Protein AF-A0A850Q4L4-F1 (afdb_monomer)

Organism: NCBI:txid2729614

Radius of gyration: 13.2 Å; Cα contacts (8 Å, |Δi|>4): 120; chains: 1; bounding box: 25×36×35 Å

Secondary structure (DSSP, 8-state):
-EEE---SSHHHHHHHHHHHHHHHHTT--SEEEPPSS-S-HHHHHHHHHHHHHHHHTTT---EEE---HHHHHHHHHTT-TTTSPP---S----

Mean predicted aligned error: 6.73 Å

Foldseek 3Di:
DEAEDADQEPVRVVVSLVVLLVCLVVVNAQEYEYHENYPDLVVRLVSLVVSQVSNVVVVHGHAYAYQYVVNCVVCVVVVNNVSHDDNPDDDPDD

Nearest PDB structures (foldseek):
  1nu5-assembly1_A  TM=6.384E-01  e=1.041E-01  Pseudomonas sp. P51
  1ktb-assembly1_A  TM=5.201E-01  e=1.187E-01  Gallus gallus
  1uf3-assembly1_C  TM=4.600E-01  e=2.736E+00  Thermus thermophilus
  7ji4-assembly1_A  TM=3.574E-01  e=3.793E+00  Staphylococcus aureus subsp. aureus MRSA252

Sequence (94 aa):
MTLSLHCEGFQDIVPEAQTLSASLKSGTVDSVELPTGFPSPIGLLQFALSIRASAEAQGRAVTITCPDPEVHKVAQECGLSGVLAPLTGGDHVQ

Structure (mmCIF, N/CA/C/O backbone):
data_AF-A0A850Q4L4-F1
#
_entry.id   AF-A0A850Q4L4-F1
#
loop_
_atom_site.group_PDB
_atom_site.id
_atom_site.type_symbol
_atom_site.label_atom_id
_atom_site.label_alt_id
_atom_site.label_comp_id
_atom_site.label_asym_id
_atom_site.label_entity_id
_atom_site.label_seq_id
_atom_site.pdbx_PDB_ins_code
_atom_site.Cartn_x
_atom_site.Cartn_y
_atom_site.Cartn_z
_atom_site.occupancy
_atom_site.B_iso_or_equiv
_atom_site.auth_seq_id
_atom_site.auth_comp_id
_atom_site.auth_asym_id
_atom_site.auth_atom_id
_atom_site.pdbx_PDB_model_num
ATOM 1 N N . MET A 1 1 ? -15.563 4.370 0.354 1.00 80.12 1 MET A N 1
ATOM 2 C CA . MET A 1 1 ? -15.014 5.454 -0.502 1.00 80.12 1 MET A CA 1
ATOM 3 C C . MET A 1 1 ? -13.651 5.034 -1.038 1.00 80.12 1 MET A C 1
ATOM 5 O O . MET A 1 1 ? -12.913 4.389 -0.292 1.00 80.12 1 MET A O 1
ATOM 9 N N . THR A 1 2 ? -13.326 5.392 -2.285 1.00 80.06 2 THR A N 1
ATOM 10 C CA . THR A 1 2 ? -12.008 5.133 -2.899 1.00 80.06 2 THR A CA 1
ATOM 11 C C 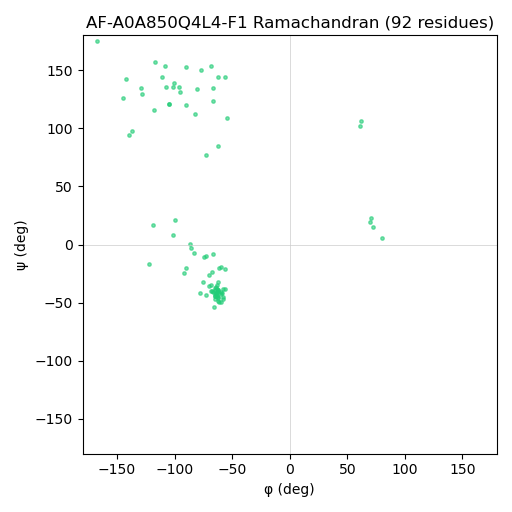. THR A 1 2 ? -11.219 6.432 -3.011 1.00 80.06 2 THR A C 1
ATOM 13 O O . THR A 1 2 ? -11.790 7.452 -3.394 1.00 80.06 2 THR A O 1
ATOM 16 N N . LEU A 1 3 ? -9.934 6.395 -2.660 1.00 82.06 3 LEU A N 1
ATOM 17 C CA . LEU A 1 3 ? -9.012 7.522 -2.790 1.00 82.06 3 LEU A CA 1
ATOM 18 C C . LEU A 1 3 ? -7.882 7.137 -3.750 1.00 82.06 3 LEU A C 1
ATOM 20 O O . LEU A 1 3 ? -7.125 6.215 -3.451 1.00 82.06 3 LEU A O 1
ATOM 24 N N . SER A 1 4 ? -7.792 7.828 -4.885 1.00 83.12 4 SER A N 1
ATOM 25 C CA . SER A 1 4 ? -6.726 7.634 -5.873 1.00 83.12 4 SER A CA 1
ATOM 26 C C . SER A 1 4 ? -5.612 8.647 -5.655 1.00 83.12 4 SER A C 1
ATOM 28 O O . SER A 1 4 ? -5.877 9.826 -5.421 1.00 83.12 4 SER A O 1
ATOM 30 N N . LEU A 1 5 ? -4.376 8.161 -5.705 1.00 79.81 5 LEU A N 1
ATOM 31 C CA . LEU A 1 5 ? -3.166 8.956 -5.545 1.00 79.81 5 LEU A CA 1
ATOM 32 C C . LEU A 1 5 ? -2.557 9.237 -6.919 1.00 79.81 5 LEU A C 1
ATOM 34 O O . LEU A 1 5 ? -2.455 8.329 -7.745 1.00 79.81 5 LEU A O 1
ATOM 38 N N . HIS A 1 6 ? -2.132 10.476 -7.158 1.00 75.12 6 HIS A N 1
ATOM 39 C CA . HIS A 1 6 ? -1.663 10.926 -8.478 1.00 75.12 6 HIS A CA 1
ATOM 40 C C . HIS A 1 6 ? -0.202 11.404 -8.483 1.00 75.12 6 HIS A C 1
ATOM 42 O O . HIS A 1 6 ? 0.238 12.065 -9.419 1.00 75.12 6 HIS A O 1
ATOM 48 N N . CYS A 1 7 ? 0.567 11.051 -7.455 1.00 69.88 7 CYS A N 1
ATOM 49 C CA . CYS A 1 7 ? 1.935 11.520 -7.270 1.00 69.88 7 CYS A CA 1
ATOM 50 C C . CYS A 1 7 ? 2.882 10.987 -8.358 1.00 69.88 7 CYS A C 1
ATOM 52 O O . CYS A 1 7 ? 3.083 9.777 -8.466 1.00 69.88 7 CYS A O 1
ATOM 54 N N . GLU A 1 8 ? 3.564 11.883 -9.072 1.00 64.38 8 GLU A N 1
ATOM 55 C CA . GLU A 1 8 ? 4.624 11.522 -10.031 1.00 64.38 8 GLU A CA 1
ATOM 56 C C . GLU A 1 8 ? 5.995 11.311 -9.347 1.00 64.38 8 GLU A C 1
ATOM 58 O O . GLU A 1 8 ? 6.950 10.832 -9.959 1.00 64.38 8 GLU A O 1
ATOM 63 N N . GLY A 1 9 ? 6.110 11.621 -8.049 1.00 64.12 9 GLY A N 1
ATOM 64 C CA . GLY A 1 9 ? 7.335 11.429 -7.274 1.00 64.12 9 GLY A CA 1
ATOM 65 C C . GLY A 1 9 ? 7.159 11.563 -5.758 1.00 64.12 9 GLY A C 1
ATOM 66 O O . GLY A 1 9 ? 6.095 11.912 -5.249 1.00 64.12 9 GLY A O 1
ATOM 67 N N . PHE A 1 10 ? 8.237 11.292 -5.011 1.00 61.81 10 PHE A N 1
ATOM 68 C CA . PHE A 1 10 ? 8.256 11.326 -3.536 1.00 61.81 10 PHE A CA 1
ATOM 69 C C . PHE A 1 10 ? 7.947 12.705 -2.925 1.00 61.81 10 PHE A C 1
ATOM 71 O O . PHE A 1 10 ? 7.600 12.787 -1.752 1.00 61.81 10 PHE A O 1
ATOM 78 N N . GLN A 1 11 ? 8.095 13.791 -3.680 1.00 66.38 11 GLN A N 1
ATOM 79 C CA . GLN A 1 11 ? 7.801 15.143 -3.192 1.00 66.38 11 GLN A CA 1
ATOM 80 C C . GLN A 1 11 ? 6.288 15.416 -3.110 1.00 66.38 11 GLN A C 1
ATOM 82 O O . GLN A 1 11 ? 5.838 16.084 -2.181 1.00 66.38 11 GLN A O 1
ATOM 87 N N . ASP A 1 12 ? 5.507 14.814 -4.008 1.00 69.56 12 ASP A N 1
ATOM 88 C CA . ASP A 1 12 ? 4.049 14.962 -4.077 1.00 69.56 12 ASP A CA 1
ATOM 89 C C . ASP A 1 12 ? 3.317 13.914 -3.221 1.00 69.56 12 ASP A C 1
ATOM 91 O O . ASP A 1 12 ? 2.190 14.130 -2.779 1.00 69.56 12 ASP A O 1
ATOM 95 N N . ILE A 1 13 ? 3.992 12.808 -2.879 1.00 69.75 13 ILE A N 1
ATOM 96 C CA . ILE A 1 13 ? 3.393 11.739 -2.066 1.00 69.75 13 ILE A CA 1
ATOM 97 C C . ILE A 1 13 ? 3.156 12.144 -0.612 1.00 69.75 13 ILE A C 1
ATOM 99 O O . ILE A 1 13 ? 2.266 11.603 0.033 1.00 69.75 13 ILE A O 1
ATOM 103 N N . VAL A 1 14 ? 3.917 13.099 -0.071 1.00 73.44 14 VAL A N 1
ATOM 104 C CA . VAL A 1 14 ? 3.796 13.520 1.335 1.00 73.44 14 VAL A CA 1
ATOM 105 C C . VAL A 1 14 ? 2.444 14.187 1.637 1.00 73.44 14 VAL A C 1
ATOM 107 O O . VAL A 1 14 ? 1.768 13.726 2.563 1.00 73.44 14 VAL A O 1
ATOM 110 N N . PRO A 1 15 ? 2.003 15.235 0.913 1.00 77.19 15 PRO A N 1
ATOM 111 C CA . PRO A 1 15 ? 0.699 15.854 1.169 1.00 77.19 15 PRO A CA 1
ATOM 112 C C . PRO A 1 15 ? -0.477 14.906 0.883 1.00 77.19 15 PRO A C 1
ATOM 114 O O . PRO A 1 15 ? -1.455 14.885 1.641 1.00 77.19 15 PRO A O 1
ATOM 117 N N . GLU A 1 16 ? -0.380 14.072 -0.155 1.00 79.75 16 GLU A N 1
ATOM 118 C CA . GLU A 1 16 ? -1.409 13.070 -0.452 1.00 79.75 16 GLU A CA 1
ATOM 119 C C . GLU A 1 16 ? -1.461 11.977 0.630 1.00 79.75 16 GLU A C 1
ATOM 121 O O . GLU A 1 16 ? -2.542 11.624 1.106 1.00 79.75 16 GLU A O 1
ATOM 126 N N . ALA A 1 17 ? -0.311 11.526 1.141 1.00 76.62 17 ALA A N 1
ATOM 127 C CA . ALA A 1 17 ? -0.231 10.594 2.264 1.00 76.62 17 ALA A CA 1
ATOM 128 C C . ALA A 1 17 ? -0.800 11.177 3.564 1.00 76.62 17 ALA A C 1
ATOM 130 O O . ALA A 1 17 ? -1.435 10.452 4.335 1.00 76.62 17 ALA A O 1
ATOM 131 N N . GLN A 1 18 ? -0.611 12.474 3.824 1.00 78.88 18 GLN A N 1
ATOM 132 C CA . GLN A 1 18 ? -1.221 13.150 4.974 1.00 78.88 18 GLN A CA 1
ATOM 133 C C . GLN A 1 18 ? -2.749 13.189 4.857 1.00 78.88 18 GLN A C 1
ATOM 135 O O . GLN A 1 18 ? -3.449 12.860 5.820 1.00 78.88 18 GLN A O 1
ATOM 140 N N . THR A 1 19 ? -3.264 13.518 3.671 1.00 83.69 19 THR A N 1
ATOM 141 C CA . THR A 1 19 ? -4.706 13.534 3.375 1.00 83.69 19 THR A CA 1
ATOM 142 C C . THR A 1 19 ? -5.315 12.140 3.505 1.00 83.69 19 THR A C 1
ATOM 144 O O . THR A 1 19 ? -6.363 11.957 4.136 1.00 83.69 19 THR A O 1
ATOM 147 N N . LEU A 1 20 ? -4.622 11.128 2.983 1.00 83.12 20 LEU A N 1
ATOM 148 C CA . LEU A 1 20 ? -5.015 9.736 3.120 1.00 83.12 20 LEU A CA 1
ATOM 149 C C . LEU A 1 20 ? -5.014 9.299 4.588 1.00 83.12 20 LEU A C 1
ATOM 151 O O . LEU A 1 20 ? -5.984 8.711 5.052 1.00 83.12 20 LEU A O 1
ATOM 155 N N . SER A 1 21 ? -3.967 9.631 5.342 1.00 81.44 21 SER A N 1
ATOM 156 C CA . SER A 1 21 ? -3.859 9.298 6.767 1.00 81.44 21 SER A CA 1
ATOM 157 C C . SER A 1 21 ? -4.997 9.907 7.588 1.00 81.44 21 SER A C 1
ATOM 159 O O . SER A 1 21 ? -5.552 9.243 8.465 1.00 81.44 21 SER A O 1
ATOM 161 N N . ALA A 1 22 ? -5.374 11.156 7.305 1.00 84.06 22 ALA A N 1
ATOM 162 C CA . ALA A 1 22 ? -6.520 11.801 7.941 1.00 84.06 22 ALA A CA 1
ATOM 163 C C . ALA A 1 22 ? -7.839 11.097 7.579 1.00 84.06 22 ALA A C 1
ATOM 165 O O . ALA A 1 22 ? -8.664 10.836 8.454 1.00 84.06 22 ALA A O 1
ATOM 166 N N . SER A 1 23 ? -8.007 10.719 6.312 1.00 84.69 23 SER A N 1
ATOM 167 C CA . SER A 1 23 ? -9.215 10.042 5.823 1.00 84.69 23 SER A CA 1
ATOM 168 C C . SER A 1 23 ? -9.342 8.602 6.350 1.00 84.69 23 SER A C 1
ATOM 170 O O . SER A 1 23 ? -10.432 8.159 6.712 1.00 84.69 23 SER A O 1
ATOM 172 N N . LEU A 1 24 ? -8.218 7.890 6.494 1.00 83.50 24 LEU A N 1
ATOM 173 C CA . LEU A 1 24 ? -8.142 6.583 7.153 1.00 83.50 24 LEU A CA 1
ATOM 174 C C . LEU A 1 24 ? -8.554 6.678 8.623 1.00 83.50 24 LEU A C 1
ATOM 176 O O . LEU A 1 24 ? -9.351 5.859 9.074 1.00 83.50 24 LEU A O 1
ATOM 180 N N . LYS A 1 25 ? -8.053 7.689 9.349 1.00 82.69 25 LYS A N 1
ATOM 181 C CA . LYS A 1 25 ? -8.439 7.969 10.746 1.00 82.69 25 LYS A CA 1
ATOM 182 C C . LYS A 1 25 ? -9.911 8.345 10.891 1.00 82.69 25 LYS A C 1
ATOM 184 O O . LYS A 1 25 ? -10.535 8.006 11.888 1.00 82.69 25 LYS A O 1
ATOM 189 N N . SER A 1 26 ? -10.470 9.044 9.905 1.00 83.56 26 SER A N 1
ATOM 190 C CA . SER A 1 26 ? -11.886 9.419 9.898 1.00 83.56 26 SER A CA 1
ATOM 191 C C . SER A 1 26 ? -12.820 8.241 9.619 1.00 83.56 26 SER A C 1
ATOM 193 O O . SER A 1 26 ? -14.035 8.404 9.724 1.00 83.56 26 SER A O 1
ATOM 195 N N . GLY A 1 27 ? -12.302 7.075 9.227 1.00 79.31 27 GLY A N 1
ATOM 196 C CA . GLY A 1 27 ? -13.152 5.930 8.927 1.00 79.31 27 GLY A CA 1
ATOM 197 C C . GLY A 1 27 ? -13.803 5.964 7.540 1.00 79.31 27 GLY A C 1
ATOM 198 O O . GLY A 1 27 ? -14.642 5.118 7.257 1.00 79.31 27 GLY A O 1
ATOM 199 N N . THR A 1 28 ? -13.476 6.937 6.684 1.00 82.12 28 THR A N 1
ATOM 200 C CA . THR A 1 28 ? -14.232 7.197 5.445 1.00 82.12 28 THR A CA 1
ATOM 201 C C . THR A 1 28 ? -13.692 6.445 4.237 1.00 82.12 28 THR A C 1
ATOM 203 O O . THR A 1 28 ? -14.435 6.200 3.291 1.00 82.12 28 THR A O 1
ATOM 206 N N . VAL A 1 29 ? -12.411 6.073 4.264 1.00 84.56 29 VAL A N 1
ATOM 207 C CA . VAL A 1 29 ? -11.728 5.368 3.172 1.00 84.56 29 VAL A CA 1
ATOM 208 C C . VAL A 1 29 ? -11.743 3.866 3.426 1.00 84.56 29 VAL A C 1
ATOM 210 O O . VAL A 1 29 ? -11.392 3.415 4.519 1.00 84.56 29 VAL A O 1
ATOM 213 N N . ASP A 1 30 ? -12.134 3.114 2.398 1.00 86.56 30 ASP A N 1
ATOM 214 C CA . ASP A 1 30 ? -12.192 1.644 2.385 1.00 86.56 30 ASP A CA 1
ATOM 215 C C . ASP A 1 30 ? -11.325 1.060 1.260 1.00 86.56 30 ASP A C 1
ATOM 217 O O . ASP A 1 30 ? -10.976 -0.121 1.281 1.00 86.56 30 ASP A O 1
ATOM 221 N N . SER A 1 31 ? -10.946 1.894 0.284 1.00 88.25 31 SER A N 1
ATOM 222 C CA . SER A 1 31 ? -10.042 1.524 -0.796 1.00 88.25 31 SER A CA 1
ATOM 223 C C . SER A 1 31 ? -9.096 2.666 -1.171 1.00 88.25 31 SER A C 1
ATOM 225 O O . SER A 1 31 ? -9.483 3.835 -1.153 1.00 88.25 31 SER A O 1
ATOM 227 N N . VAL A 1 32 ? -7.852 2.319 -1.495 1.00 89.25 32 VAL A N 1
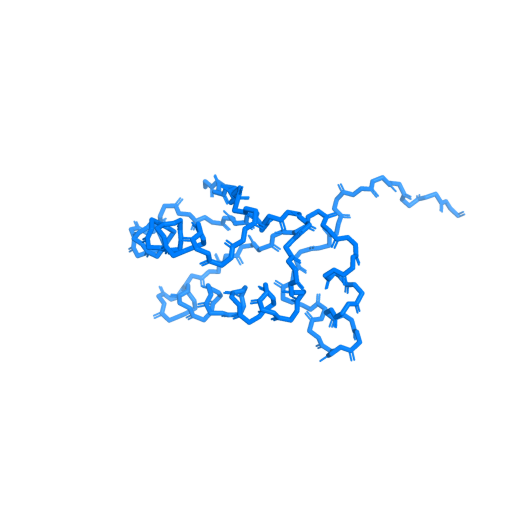ATOM 228 C CA . VAL A 1 32 ? -6.800 3.248 -1.918 1.00 89.25 32 VAL A CA 1
ATOM 229 C C . VAL A 1 32 ? -6.191 2.746 -3.212 1.00 89.25 32 VAL A C 1
ATOM 231 O O . VAL A 1 32 ? -5.771 1.596 -3.279 1.00 89.25 32 VAL A O 1
ATOM 234 N N . GLU A 1 33 ? -6.100 3.612 -4.208 1.00 90.06 33 GLU A N 1
ATOM 235 C CA . GLU A 1 33 ? -5.419 3.325 -5.464 1.00 90.06 33 GLU A CA 1
ATOM 236 C C . GLU A 1 33 ? -4.071 4.053 -5.494 1.00 90.06 33 GLU A C 1
ATOM 238 O O . GLU A 1 33 ? -4.003 5.273 -5.344 1.00 90.06 33 GLU A O 1
ATOM 243 N N . LEU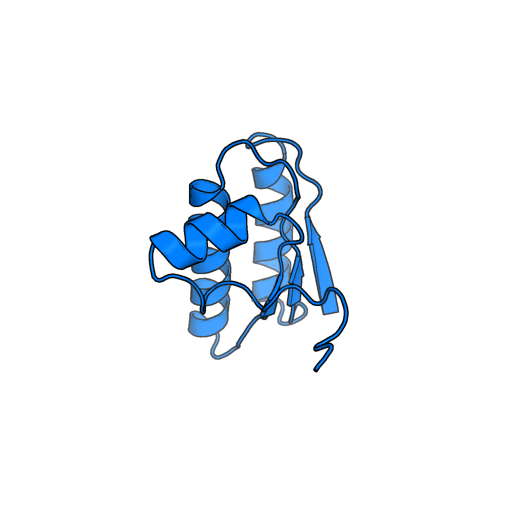 A 1 34 ? -2.989 3.285 -5.627 1.00 88.50 34 LEU A N 1
ATOM 244 C CA . LEU A 1 34 ? -1.618 3.786 -5.701 1.00 88.50 34 LEU A CA 1
ATOM 245 C C . LEU A 1 34 ? -1.312 4.356 -7.096 1.00 88.50 34 LEU A C 1
ATOM 247 O O . LEU A 1 34 ? -1.836 3.831 -8.084 1.00 88.50 34 LEU A O 1
ATOM 251 N N . PRO A 1 35 ? -0.420 5.360 -7.194 1.00 85.19 35 PRO A N 1
ATOM 252 C CA . PRO A 1 35 ? -0.072 5.962 -8.474 1.00 85.19 35 PRO A CA 1
ATOM 253 C C . PRO A 1 35 ? 0.705 4.976 -9.357 1.00 85.19 35 PRO A C 1
ATOM 255 O O . PRO A 1 35 ? 1.407 4.088 -8.869 1.00 85.19 35 PRO A O 1
ATOM 258 N N . THR A 1 36 ? 0.605 5.163 -10.671 1.00 82.25 36 THR A N 1
ATOM 259 C CA . THR A 1 36 ? 1.402 4.443 -11.678 1.00 82.25 36 THR A CA 1
ATOM 260 C C . THR A 1 36 ? 2.700 5.176 -11.989 1.00 82.25 36 THR A C 1
ATOM 262 O O . THR A 1 36 ? 2.733 6.402 -11.919 1.00 82.25 36 THR A O 1
ATOM 265 N N . GLY A 1 37 ? 3.748 4.458 -12.406 1.00 74.62 37 GLY A N 1
ATOM 266 C CA . GLY A 1 37 ? 4.994 5.091 -12.862 1.00 74.62 37 GLY A CA 1
ATOM 267 C C . GLY A 1 37 ? 5.835 5.721 -11.747 1.00 74.62 37 GLY A C 1
ATOM 268 O O . GLY A 1 37 ? 6.748 6.499 -12.022 1.00 74.62 37 GLY A O 1
ATOM 269 N N . PHE A 1 38 ? 5.550 5.387 -10.487 1.00 78.56 38 PHE A N 1
ATOM 270 C CA . PHE A 1 38 ? 6.359 5.833 -9.361 1.00 78.56 38 PHE A CA 1
ATOM 271 C C . PHE A 1 38 ? 7.756 5.191 -9.433 1.00 78.56 38 PHE A C 1
ATOM 273 O O . PHE A 1 38 ? 7.861 3.977 -9.609 1.00 78.56 38 PHE A O 1
ATOM 280 N N . PRO A 1 39 ? 8.845 5.951 -9.221 1.00 79.06 39 PRO A N 1
ATOM 281 C CA . PRO A 1 39 ? 10.210 5.489 -9.497 1.00 79.06 39 PRO A CA 1
ATOM 282 C C . PRO A 1 39 ? 10.704 4.341 -8.599 1.00 79.06 39 PRO A C 1
ATOM 284 O O . PRO A 1 39 ? 11.793 3.817 -8.816 1.00 79.06 39 PRO A O 1
ATOM 287 N N . SER A 1 40 ? 9.952 3.970 -7.558 1.00 85.19 40 SER A N 1
ATOM 288 C CA . SER A 1 40 ? 10.306 2.886 -6.639 1.00 85.19 40 SER A CA 1
ATOM 289 C C . SER A 1 40 ? 9.093 2.008 -6.304 1.00 85.19 40 SER A C 1
ATOM 291 O O . SER A 1 40 ? 8.338 2.330 -5.379 1.00 85.19 40 SER A O 1
ATOM 293 N N . PRO A 1 41 ? 8.930 0.861 -6.989 1.00 87.12 41 PRO A N 1
ATOM 294 C CA . PRO A 1 41 ? 7.882 -0.113 -6.683 1.00 87.12 41 PRO A CA 1
ATOM 295 C C . PRO A 1 41 ? 7.918 -0.597 -5.228 1.00 87.12 41 PRO A C 1
ATOM 297 O O . PRO A 1 41 ? 6.885 -0.733 -4.577 1.00 87.12 41 PRO A O 1
ATOM 300 N N . ILE A 1 42 ? 9.122 -0.788 -4.676 1.00 87.75 42 ILE A N 1
ATOM 301 C CA . ILE A 1 42 ? 9.319 -1.170 -3.270 1.00 87.75 42 ILE A CA 1
ATOM 302 C C . ILE A 1 42 ? 8.810 -0.071 -2.331 1.00 87.75 42 ILE A C 1
ATOM 304 O O . ILE A 1 42 ? 8.151 -0.375 -1.337 1.00 87.75 42 ILE A O 1
ATOM 308 N N . GLY A 1 43 ? 9.076 1.200 -2.648 1.00 86.00 43 GLY A N 1
ATOM 309 C CA . GLY A 1 43 ? 8.565 2.333 -1.876 1.00 86.00 43 GLY A CA 1
ATOM 310 C C . GLY A 1 43 ? 7.035 2.362 -1.839 1.00 86.00 43 GLY A C 1
ATOM 311 O O . GLY A 1 43 ? 6.453 2.532 -0.767 1.00 86.00 43 GLY A O 1
ATOM 312 N N . LEU A 1 44 ? 6.379 2.104 -2.976 1.00 88.12 44 LEU A N 1
ATOM 313 C CA . LEU A 1 44 ? 4.919 1.978 -3.036 1.00 88.12 44 LEU A CA 1
ATOM 314 C C . LEU A 1 44 ? 4.394 0.805 -2.203 1.00 88.12 44 LEU A C 1
ATOM 316 O O . LEU A 1 44 ? 3.397 0.955 -1.500 1.00 88.12 44 LEU A O 1
ATOM 320 N N . LEU A 1 45 ? 5.071 -0.345 -2.218 1.00 89.25 45 LEU A N 1
ATOM 321 C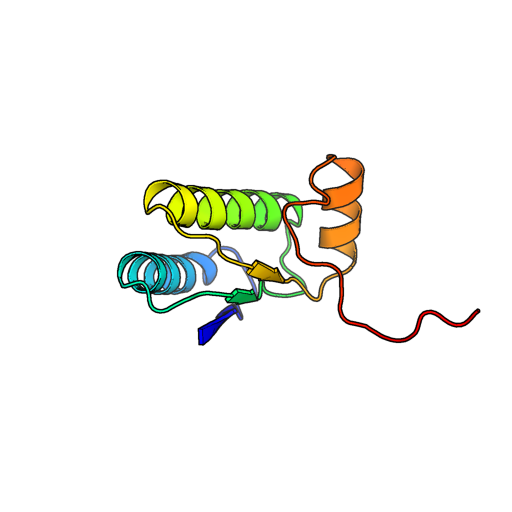 CA . LEU A 1 45 ? 4.679 -1.503 -1.406 1.00 89.25 45 LEU A CA 1
ATOM 322 C C . LEU A 1 45 ? 4.833 -1.244 0.096 1.00 89.25 45 LEU A C 1
ATOM 324 O O . LEU A 1 45 ? 3.952 -1.602 0.878 1.00 89.25 45 LEU A O 1
ATOM 328 N N . GLN A 1 46 ? 5.914 -0.586 0.516 1.00 89.06 46 GLN A N 1
ATOM 329 C CA . GLN A 1 46 ? 6.096 -0.166 1.910 1.00 89.06 46 GLN A CA 1
ATOM 330 C C . GLN A 1 46 ? 5.015 0.826 2.348 1.00 89.06 46 GLN A C 1
ATOM 332 O O . GLN A 1 46 ? 4.490 0.742 3.464 1.00 89.06 46 GLN A O 1
ATOM 337 N N . PHE A 1 47 ? 4.644 1.744 1.458 1.00 86.94 47 PHE A N 1
ATOM 338 C CA . PHE A 1 47 ? 3.557 2.678 1.698 1.00 86.94 47 PHE A CA 1
ATOM 339 C C . PHE A 1 47 ? 2.205 1.955 1.820 1.00 86.94 47 PHE A C 1
ATOM 341 O O . PHE A 1 47 ? 1.465 2.189 2.777 1.00 86.94 47 PHE A O 1
ATOM 348 N N . ALA A 1 48 ? 1.930 0.992 0.937 1.00 89.88 48 ALA A N 1
ATOM 349 C CA . ALA A 1 48 ? 0.741 0.145 0.990 1.00 89.88 48 ALA A CA 1
ATOM 350 C C . ALA A 1 48 ? 0.633 -0.630 2.314 1.00 89.88 48 ALA A C 1
ATOM 352 O O . ALA A 1 48 ? -0.408 -0.624 2.974 1.00 89.88 48 ALA A O 1
ATOM 353 N N . LEU A 1 49 ? 1.732 -1.245 2.754 1.00 90.31 49 LEU A N 1
ATOM 354 C CA . LEU A 1 49 ? 1.806 -1.919 4.052 1.00 90.31 49 LEU A CA 1
ATOM 355 C C . LEU A 1 49 ? 1.499 -0.961 5.210 1.00 90.31 49 LEU A C 1
ATOM 357 O O . LEU A 1 49 ? 0.750 -1.315 6.119 1.00 90.31 49 LEU A O 1
ATOM 361 N N . SER A 1 50 ? 2.021 0.265 5.155 1.00 89.31 50 SER A N 1
ATOM 362 C CA . SER A 1 50 ? 1.794 1.286 6.187 1.00 89.31 50 SER A CA 1
ATOM 363 C C . SER A 1 50 ? 0.325 1.714 6.270 1.00 89.31 50 SER A C 1
ATOM 365 O O . SER A 1 50 ? -0.216 1.881 7.368 1.00 89.31 50 SER A O 1
ATOM 367 N N . ILE A 1 51 ? -0.348 1.842 5.122 1.00 88.19 51 ILE A N 1
ATOM 368 C CA . ILE A 1 51 ? -1.786 2.128 5.040 1.00 88.19 51 ILE A CA 1
ATOM 369 C C . ILE A 1 51 ? -2.597 0.996 5.677 1.00 88.19 51 ILE A C 1
ATOM 371 O O . ILE A 1 51 ? -3.459 1.256 6.520 1.00 88.19 51 ILE A O 1
ATOM 375 N N . ARG A 1 52 ? -2.297 -0.259 5.319 1.00 89.56 52 ARG A N 1
ATOM 376 C CA . ARG A 1 52 ? -2.979 -1.430 5.883 1.00 89.56 52 ARG A CA 1
ATOM 377 C C . ARG A 1 52 ? -2.788 -1.537 7.387 1.00 89.56 52 ARG A C 1
ATOM 379 O O . ARG A 1 52 ? -3.781 -1.631 8.098 1.00 89.56 52 ARG A O 1
ATOM 386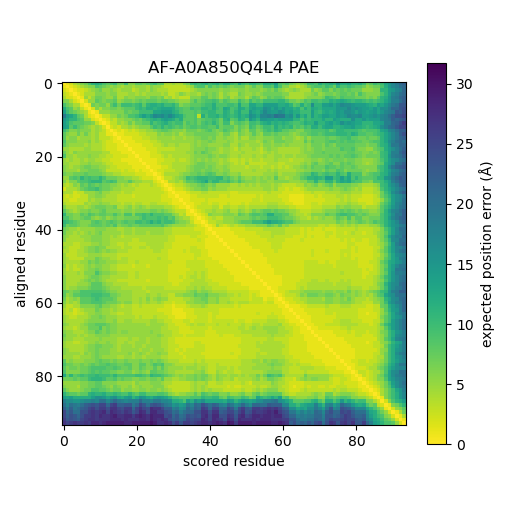 N N . ALA A 1 53 ? -1.552 -1.429 7.866 1.00 89.06 53 ALA A N 1
ATOM 387 C CA . ALA A 1 53 ? -1.253 -1.458 9.294 1.00 89.06 53 ALA A CA 1
ATOM 388 C C . ALA A 1 53 ? -2.001 -0.349 10.055 1.00 89.06 53 ALA A C 1
ATOM 390 O O . ALA A 1 53 ? -2.522 -0.578 11.145 1.00 89.06 53 ALA A O 1
ATOM 391 N N . SER A 1 54 ? -2.122 0.843 9.460 1.00 88.06 54 SER A N 1
ATOM 392 C CA . SER A 1 54 ? -2.872 1.960 10.049 1.00 88.06 54 SER A CA 1
ATOM 393 C C . SER A 1 54 ? -4.383 1.707 10.106 1.00 88.06 54 SER A C 1
ATOM 395 O O . SER A 1 54 ? -5.039 2.162 11.044 1.00 88.06 54 SER A O 1
ATOM 397 N N . ALA A 1 55 ? -4.952 1.008 9.120 1.00 88.12 55 ALA A N 1
ATOM 398 C CA . ALA A 1 55 ? -6.355 0.596 9.134 1.00 88.12 55 ALA A CA 1
ATOM 399 C C . ALA A 1 55 ? -6.597 -0.548 10.136 1.00 88.12 55 ALA A C 1
ATOM 401 O O . ALA A 1 55 ? -7.536 -0.482 10.929 1.00 88.12 55 ALA A O 1
ATOM 402 N N . GLU A 1 56 ? -5.711 -1.547 10.163 1.00 89.38 56 GLU A N 1
ATOM 403 C CA . GLU A 1 56 ? -5.773 -2.706 11.063 1.00 89.38 56 GLU A CA 1
ATOM 404 C C . GLU A 1 56 ? -5.652 -2.281 12.533 1.00 89.38 56 GLU A C 1
ATOM 406 O O . GLU A 1 56 ? -6.405 -2.764 13.377 1.00 89.38 56 GLU A O 1
ATOM 411 N N . ALA A 1 57 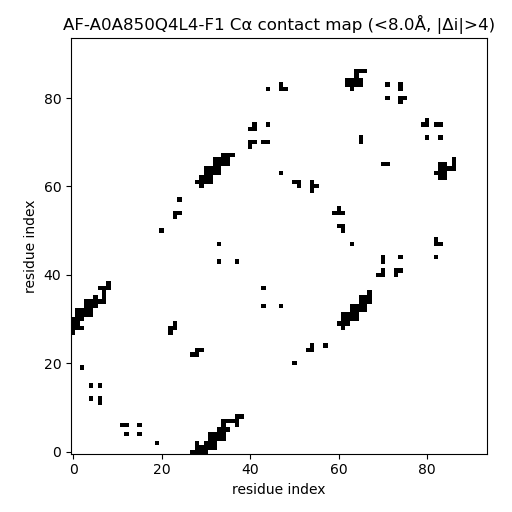? -4.800 -1.294 12.837 1.00 88.19 57 ALA A N 1
ATOM 412 C CA . ALA A 1 57 ? -4.702 -0.683 14.166 1.00 88.19 57 ALA A CA 1
ATOM 413 C C . ALA A 1 57 ? -6.017 -0.029 14.641 1.00 88.19 57 ALA A C 1
ATOM 415 O O . ALA A 1 57 ? -6.205 0.187 15.836 1.00 88.19 57 ALA A O 1
ATOM 416 N N . GLN A 1 58 ? -6.933 0.273 13.718 1.00 85.62 58 GLN A N 1
ATOM 417 C CA . GLN A 1 58 ? -8.267 0.811 13.995 1.00 85.62 58 GLN A CA 1
ATOM 418 C C . GLN A 1 58 ? -9.367 -0.262 13.905 1.00 85.62 58 GLN A C 1
ATOM 420 O O . GLN A 1 58 ? -10.550 0.068 13.941 1.00 85.62 58 GLN A O 1
ATOM 425 N N . GLY A 1 59 ? -8.998 -1.540 13.762 1.00 87.44 59 GLY A N 1
ATOM 426 C CA . GLY A 1 59 ? -9.939 -2.647 13.588 1.00 87.44 59 GLY A CA 1
ATOM 427 C C . GLY A 1 59 ? -10.642 -2.649 12.229 1.00 87.44 59 GLY A C 1
ATOM 428 O O . GLY A 1 59 ? -11.731 -3.207 12.105 1.00 87.44 59 GLY A O 1
ATOM 429 N N . ARG A 1 60 ? -10.056 -2.003 11.215 1.00 87.62 60 ARG A N 1
ATOM 430 C CA . ARG A 1 60 ? -10.612 -1.888 9.860 1.00 87.62 60 ARG A CA 1
ATOM 431 C C . ARG A 1 60 ? -9.701 -2.567 8.841 1.00 87.62 60 ARG A C 1
ATOM 433 O O . ARG A 1 60 ? -8.502 -2.708 9.051 1.00 87.62 60 ARG A O 1
ATOM 440 N N . ALA A 1 61 ? -10.280 -2.945 7.708 1.00 87.19 61 ALA A N 1
ATOM 441 C CA . ALA A 1 61 ? -9.541 -3.399 6.537 1.00 87.19 61 ALA A CA 1
ATOM 442 C C . ALA A 1 61 ? -9.668 -2.360 5.418 1.00 87.19 61 ALA A C 1
ATOM 444 O O . ALA A 1 61 ? -10.717 -1.733 5.269 1.00 87.19 61 ALA A O 1
ATOM 445 N N . VAL A 1 62 ? -8.602 -2.183 4.639 1.00 89.62 62 VAL A N 1
ATOM 446 C CA . VAL A 1 62 ? -8.562 -1.282 3.483 1.00 89.62 62 VAL A CA 1
ATOM 44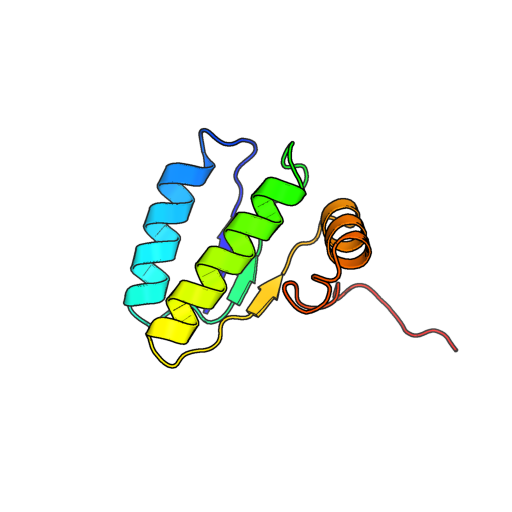7 C C . VAL A 1 62 ? -8.026 -2.040 2.275 1.00 89.62 62 VAL A C 1
ATOM 449 O O . VAL A 1 62 ? -7.048 -2.780 2.378 1.00 89.62 62 VAL A O 1
ATOM 452 N N . THR A 1 63 ? -8.685 -1.867 1.135 1.00 91.38 63 THR A N 1
ATOM 453 C CA . THR A 1 63 ? -8.305 -2.514 -0.124 1.00 91.38 63 THR A CA 1
ATOM 454 C C . THR A 1 63 ? -7.340 -1.619 -0.883 1.00 91.38 63 THR A C 1
ATOM 456 O O . THR A 1 63 ? -7.708 -0.503 -1.240 1.00 91.38 63 THR A O 1
ATOM 459 N N . ILE A 1 64 ? -6.126 -2.089 -1.159 1.00 91.62 64 ILE A N 1
ATOM 460 C CA . ILE A 1 64 ? -5.134 -1.299 -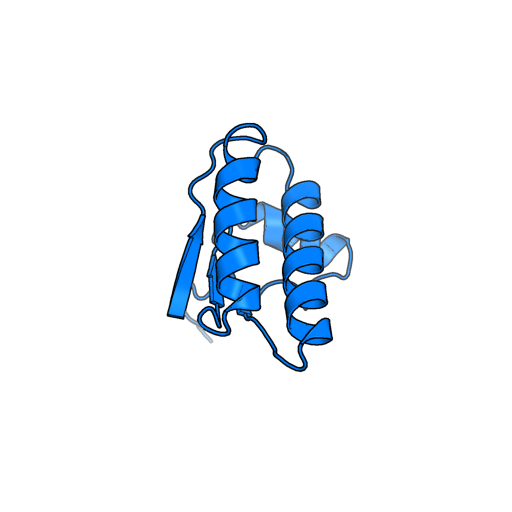1.896 1.00 91.62 64 ILE A CA 1
ATOM 461 C C . ILE A 1 64 ? -5.013 -1.826 -3.318 1.00 91.62 64 ILE A C 1
ATOM 463 O O . ILE A 1 64 ? -4.684 -2.991 -3.502 1.00 91.62 64 ILE A O 1
ATOM 467 N N . THR A 1 65 ? -5.263 -0.991 -4.317 1.00 91.44 65 THR A N 1
ATOM 468 C CA . THR A 1 65 ? -5.068 -1.307 -5.735 1.00 91.44 65 THR A CA 1
ATOM 469 C C . THR A 1 65 ? -3.865 -0.545 -6.278 1.00 91.44 65 THR A C 1
ATOM 471 O O . THR A 1 65 ? -3.486 0.507 -5.772 1.00 91.44 65 THR A O 1
ATOM 474 N N . CYS A 1 66 ? -3.235 -1.084 -7.314 1.00 88.69 66 CYS A N 1
ATOM 475 C CA . CYS A 1 66 ? -2.212 -0.384 -8.080 1.00 88.69 66 CYS A CA 1
ATOM 476 C C . CYS A 1 66 ? -2.354 -0.830 -9.537 1.00 88.69 66 CYS A C 1
ATOM 478 O O . CYS A 1 66 ? -2.357 -2.042 -9.760 1.00 88.69 66 CYS A O 1
ATOM 480 N N . PRO A 1 67 ? -2.499 0.075 -10.518 1.00 86.69 67 PRO A N 1
ATOM 481 C CA . PRO A 1 67 ? -2.595 -0.321 -11.924 1.00 86.69 67 PRO A CA 1
ATOM 482 C C . PRO A 1 67 ? -1.244 -0.748 -12.516 1.00 86.69 67 PRO A C 1
ATOM 484 O O . PRO A 1 67 ? -1.197 -1.267 -13.628 1.00 86.69 67 PRO A O 1
ATOM 487 N N . ASP A 1 68 ? -0.146 -0.503 -11.799 1.00 86.44 68 ASP A N 1
ATOM 488 C CA . ASP A 1 68 ? 1.210 -0.672 -12.302 1.00 86.44 68 ASP A CA 1
ATOM 489 C C . ASP A 1 68 ? 1.679 -2.139 -12.215 1.00 86.44 68 ASP A C 1
ATOM 491 O O . ASP A 1 68 ? 1.864 -2.667 -11.111 1.00 86.44 68 ASP A O 1
ATOM 495 N N . PRO A 1 69 ? 1.887 -2.831 -13.351 1.00 87.12 69 PRO A N 1
ATOM 496 C CA . PRO A 1 69 ? 2.230 -4.249 -13.352 1.00 87.12 69 PRO A CA 1
ATOM 497 C C . PRO A 1 69 ? 3.622 -4.531 -12.773 1.00 87.12 69 PRO A C 1
ATOM 499 O O . PRO A 1 69 ? 3.858 -5.640 -12.290 1.00 87.12 69 PRO A O 1
ATOM 502 N N . GLU A 1 70 ? 4.542 -3.560 -12.788 1.00 88.56 70 GLU A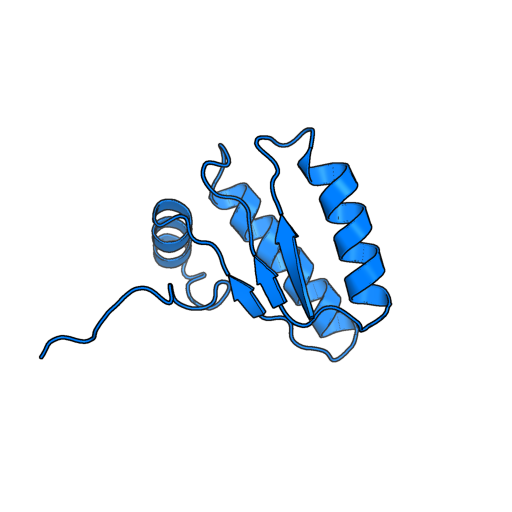 N 1
ATOM 503 C CA . GLU A 1 70 ? 5.868 -3.726 -12.192 1.00 88.56 70 GLU A CA 1
ATOM 504 C C . GLU A 1 70 ? 5.757 -3.824 -10.669 1.00 88.56 70 GLU A C 1
ATOM 506 O O . GLU A 1 70 ? 6.377 -4.693 -10.056 1.00 88.56 70 GLU A O 1
ATOM 511 N N . VAL A 1 71 ? 4.884 -3.019 -10.060 1.00 88.81 71 VAL A N 1
ATOM 512 C CA . VAL A 1 71 ? 4.605 -3.092 -8.619 1.00 88.81 71 VAL A CA 1
ATOM 513 C C . VAL A 1 71 ? 4.010 -4.448 -8.237 1.00 88.81 71 VAL A C 1
ATOM 515 O O . VAL A 1 71 ? 4.427 -5.033 -7.236 1.00 88.81 71 VAL A O 1
ATOM 518 N N . HIS A 1 72 ? 3.099 -4.997 -9.046 1.00 90.12 72 HIS A N 1
ATOM 519 C CA . HIS A 1 72 ? 2.560 -6.350 -8.831 1.00 90.12 72 HIS A CA 1
ATOM 520 C C . HIS A 1 72 ? 3.634 -7.425 -8.934 1.00 90.12 72 HIS A C 1
ATOM 522 O O . HIS A 1 72 ? 3.703 -8.308 -8.080 1.00 90.12 72 HIS A O 1
ATOM 528 N N . LYS A 1 73 ? 4.503 -7.331 -9.942 1.00 90.19 73 LYS A N 1
ATOM 529 C CA . LYS A 1 73 ? 5.619 -8.261 -10.112 1.00 90.19 73 LYS A CA 1
ATOM 530 C C . LYS A 1 73 ? 6.553 -8.230 -8.899 1.00 90.19 73 LYS A C 1
ATOM 532 O O . LYS A 1 73 ? 6.825 -9.276 -8.317 1.00 90.19 73 LYS A O 1
ATOM 537 N N . VAL A 1 74 ? 6.966 -7.040 -8.460 1.00 90.38 74 VAL A N 1
ATOM 538 C CA . VAL A 1 74 ? 7.820 -6.877 -7.273 1.00 90.38 74 VAL A CA 1
ATOM 539 C C . VAL A 1 74 ? 7.112 -7.388 -6.017 1.00 90.38 74 VAL A C 1
ATOM 541 O O . VAL A 1 74 ? 7.736 -8.057 -5.195 1.00 90.38 74 VAL A O 1
ATOM 544 N N . ALA A 1 75 ? 5.803 -7.156 -5.876 1.00 90.81 75 ALA A N 1
ATOM 545 C CA . ALA A 1 75 ? 5.030 -7.713 -4.770 1.00 90.81 75 ALA A CA 1
ATOM 546 C C . ALA A 1 75 ? 5.110 -9.244 -4.753 1.00 90.81 75 ALA A C 1
ATOM 548 O O . ALA A 1 75 ? 5.349 -9.826 -3.698 1.00 90.81 75 ALA A O 1
ATOM 549 N N . GLN A 1 76 ? 4.967 -9.899 -5.907 1.00 90.75 76 GLN A N 1
ATOM 550 C CA . GLN A 1 76 ? 5.091 -11.352 -6.015 1.00 90.75 76 GLN A CA 1
ATOM 551 C C . GLN A 1 76 ? 6.504 -11.843 -5.690 1.00 90.75 76 GLN A C 1
ATOM 553 O O . GLN A 1 76 ? 6.653 -12.772 -4.895 1.00 90.75 76 GLN A O 1
ATOM 558 N N . GLU A 1 77 ? 7.536 -11.203 -6.242 1.00 91.19 77 GLU A N 1
ATOM 559 C CA . GLU A 1 77 ? 8.941 -11.556 -5.999 1.00 91.19 77 GLU A CA 1
ATOM 560 C C . GLU A 1 77 ? 9.335 -11.391 -4.521 1.00 91.19 77 GLU A C 1
ATOM 562 O O . GLU A 1 77 ? 10.132 -12.167 -3.995 1.00 91.19 77 GLU A O 1
ATOM 567 N N . CYS A 1 78 ? 8.730 -10.428 -3.821 1.00 87.12 78 CYS A N 1
ATOM 568 C CA . CYS A 1 78 ? 8.925 -10.207 -2.389 1.00 87.12 78 CYS A CA 1
ATOM 569 C C . CYS A 1 78 ? 7.996 -11.042 -1.485 1.00 87.12 78 CYS A C 1
ATOM 571 O O . CYS A 1 78 ? 8.062 -10.897 -0.265 1.00 87.12 78 CYS A O 1
ATOM 573 N N . GLY A 1 79 ? 7.111 -11.883 -2.036 1.00 88.06 79 GLY A N 1
ATOM 574 C CA . GLY A 1 79 ? 6.126 -12.643 -1.250 1.00 88.06 79 GLY A CA 1
ATOM 575 C C . GLY A 1 79 ? 5.015 -11.782 -0.623 1.00 88.06 79 GLY A C 1
ATOM 576 O O . GLY A 1 79 ? 4.342 -12.206 0.313 1.00 88.06 79 GLY A O 1
ATOM 577 N N . LEU A 1 80 ? 4.813 -10.572 -1.142 1.00 88.12 80 LEU A N 1
ATOM 578 C CA . LEU A 1 80 ? 3.837 -9.567 -0.718 1.00 88.12 80 LEU A CA 1
ATOM 579 C C . LEU A 1 80 ? 2.579 -9.546 -1.605 1.00 88.12 80 LEU A C 1
ATOM 581 O O . LEU A 1 80 ? 1.841 -8.564 -1.601 1.00 88.12 80 LEU A O 1
ATOM 585 N N . SER A 1 81 ? 2.285 -10.622 -2.339 1.00 81.81 81 SER A N 1
ATOM 586 C CA . SER A 1 81 ? 1.130 -10.709 -3.254 1.00 81.81 81 SER A CA 1
ATOM 587 C C . SER A 1 81 ? -0.225 -10.426 -2.593 1.00 81.81 81 SER A C 1
ATOM 589 O O . SER A 1 81 ? -1.182 -10.105 -3.282 1.00 81.81 81 SER A O 1
ATOM 591 N N . GLY A 1 82 ? -0.328 -10.553 -1.265 1.00 83.94 82 GLY A N 1
ATOM 592 C CA . GLY A 1 82 ? -1.541 -10.235 -0.505 1.00 83.94 82 GLY A CA 1
ATOM 593 C C . GLY A 1 82 ? -1.676 -8.764 -0.093 1.00 83.94 82 GLY A C 1
ATOM 594 O O . GLY A 1 82 ? -2.661 -8.411 0.553 1.00 83.94 82 GLY A O 1
ATOM 595 N N . VAL A 1 83 ? -0.687 -7.914 -0.388 1.00 87.25 83 VAL A N 1
ATOM 596 C CA . VAL A 1 83 ? -0.708 -6.480 -0.048 1.00 87.25 83 VAL A CA 1
ATOM 597 C C . VAL A 1 83 ? -1.588 -5.698 -1.014 1.00 87.25 83 VAL A C 1
ATOM 599 O O . VAL A 1 83 ? -2.341 -4.831 -0.572 1.00 87.25 83 VAL A O 1
ATOM 602 N N . LEU A 1 84 ? -1.504 -6.023 -2.304 1.00 89.56 84 LEU A N 1
ATOM 603 C CA . LEU A 1 84 ? -2.286 -5.401 -3.363 1.00 89.56 84 LEU A CA 1
ATOM 604 C C . LEU A 1 84 ? -3.459 -6.304 -3.742 1.00 89.56 84 LEU A C 1
ATOM 606 O O . LEU A 1 84 ? -3.318 -7.519 -3.858 1.00 89.56 84 LEU A O 1
ATOM 610 N N . ALA A 1 85 ? -4.620 -5.700 -3.958 1.00 88.12 85 ALA A N 1
ATOM 611 C CA . ALA A 1 85 ? -5.733 -6.353 -4.618 1.00 88.12 85 ALA A CA 1
ATOM 612 C C . ALA A 1 85 ? -5.327 -6.724 -6.053 1.00 88.12 85 ALA A C 1
ATOM 614 O O . ALA A 1 85 ? -4.586 -5.966 -6.684 1.00 88.12 85 ALA A O 1
ATOM 615 N N . PRO A 1 86 ? -5.800 -7.867 -6.574 1.00 79.94 86 PRO A N 1
ATOM 616 C CA . PRO A 1 86 ? -5.457 -8.313 -7.917 1.00 79.94 86 PRO A CA 1
ATOM 617 C C . PRO A 1 86 ? -5.827 -7.249 -8.953 1.00 79.94 86 PRO A C 1
ATOM 619 O O . PRO A 1 86 ? -6.848 -6.572 -8.811 1.00 79.94 86 PRO A O 1
ATOM 622 N N . LEU A 1 87 ? -5.010 -7.117 -10.002 1.00 73.06 87 LEU A N 1
ATOM 623 C CA . LEU A 1 87 ? -5.328 -6.264 -11.145 1.00 73.06 87 LEU A CA 1
ATOM 624 C C . LEU A 1 87 ? -6.694 -6.674 -11.706 1.00 73.06 87 LEU A C 1
ATOM 626 O O . LEU A 1 87 ? -6.837 -7.735 -12.311 1.00 73.06 87 LEU A O 1
ATOM 630 N N . THR A 1 88 ? -7.708 -5.834 -11.513 1.00 61.12 88 THR A N 1
ATOM 631 C CA . THR A 1 88 ? -8.985 -5.946 -12.222 1.00 61.12 88 THR A CA 1
ATOM 632 C C . THR A 1 88 ? -8.774 -5.507 -13.668 1.00 61.12 88 THR A C 1
ATOM 634 O O . THR A 1 88 ? -9.093 -4.389 -14.054 1.00 61.12 88 THR A O 1
ATOM 637 N N . GLY A 1 89 ? -8.181 -6.397 -14.459 1.00 51.09 89 GLY A N 1
ATOM 638 C CA . GLY A 1 89 ? -7.953 -6.239 -15.887 1.00 51.09 89 GLY A CA 1
ATOM 639 C C . GLY A 1 89 ? -8.214 -7.559 -16.600 1.00 51.09 89 GLY A C 1
ATOM 640 O O . GLY A 1 89 ? -7.324 -8.392 -16.663 1.00 51.09 89 GLY A O 1
ATOM 641 N N . GLY A 1 90 ? -9.442 -7.712 -17.106 1.00 42.41 90 GLY A N 1
ATOM 642 C CA . GLY A 1 90 ? -9.798 -8.535 -18.268 1.00 42.41 90 GLY A CA 1
ATOM 643 C C . GLY A 1 90 ? -9.541 -10.044 -18.203 1.00 42.41 90 GLY A C 1
ATOM 644 O O . GLY A 1 90 ? -8.432 -10.495 -18.435 1.00 42.41 90 GLY A O 1
ATOM 645 N N . ASP A 1 91 ? -10.633 -10.792 -18.051 1.00 38.69 91 ASP A N 1
ATOM 646 C CA . ASP A 1 91 ? -10.858 -12.101 -18.673 1.00 38.69 91 ASP A CA 1
ATOM 647 C C . ASP A 1 91 ? -9.884 -13.248 -18.333 1.00 38.69 91 ASP A C 1
ATOM 649 O O . ASP A 1 91 ? -8.811 -13.438 -18.902 1.00 38.69 91 ASP A O 1
ATOM 653 N N . HIS A 1 92 ? -10.371 -14.110 -17.445 1.00 41.22 92 HIS A N 1
ATOM 654 C CA . HIS A 1 92 ? -10.093 -15.536 -17.496 1.00 41.22 92 HIS A CA 1
ATOM 655 C C . HIS A 1 92 ? -10.662 -16.076 -18.823 1.00 41.22 92 HIS A C 1
ATOM 657 O O . HIS A 1 92 ? -11.796 -16.554 -18.845 1.00 41.22 92 HIS A O 1
ATOM 663 N N . VAL A 1 93 ? -9.907 -15.979 -19.922 1.00 45.44 93 VAL A N 1
ATOM 664 C CA . VAL A 1 93 ? -10.170 -16.815 -21.099 1.00 45.44 93 VAL A CA 1
ATOM 665 C C . VAL A 1 93 ? -9.552 -18.189 -20.843 1.00 45.44 93 VAL A C 1
ATOM 667 O O . VAL A 1 93 ? -8.446 -18.307 -20.317 1.00 45.44 93 VAL A O 1
ATOM 670 N N . GLN A 1 94 ? -10.372 -19.184 -21.155 1.00 39.53 94 GLN A N 1
ATOM 671 C CA . GLN A 1 94 ? -10.326 -20.609 -20.823 1.00 39.53 94 GLN A CA 1
ATOM 672 C C . GLN A 1 94 ? -9.030 -21.353 -21.155 1.00 39.53 94 GLN A C 1
ATOM 674 O O . GLN A 1 94 ? -8.371 -21.005 -22.159 1.00 39.53 94 GLN A O 1
#

Solvent-accessible surface area (backbone atoms only — not comparable to full-atom values): 5476 Å² total; per-residue (Å²): 83,76,49,78,46,81,35,76,42,80,81,52,40,52,65,53,48,51,54,48,52,53,35,51,74,68,66,58,51,41,30,38,33,48,46,57,82,44,92,44,47,67,58,53,50,55,49,51,51,52,53,39,54,58,30,46,76,71,79,41,76,55,47,33,38,49,87,35,66,66,40,53,51,51,25,48,77,69,72,40,56,84,65,47,49,77,74,92,69,81,76,93,75,131

pLDDT: mean 81.11, std 12.19, range [38.69, 91.62]